Protein AF-A0AA96HQY9-F1 (afdb_monomer_lite)

Foldseek 3Di:
DDPPPDDLVRLVVCVVVVVDDLVVSLLVLLLCCLPDPNVVNVVVDDPVSLVVNCVVLLPQDPDLVVDDDDDDDPDPPPADPVNVVVVVSVSSVSSSVSSVSSNVVVVPD

pLDDT: mean 86.48, std 13.96, range [32.69, 97.88]

Secondary structure (DSSP, 8-state):
-PPPS--HHHHHHHHHTTSS-HHHHHHHHHHHTTTS-HHHHHTTS-HHHHHHHHHHHSS--SSGGG-PPPP-----TTS-HHHHHHHHHHHHHHHHHHHHHHHHHHHH-

Sequence (109 aa):
MRKMDITVSEILEAHAEGLFLKSEVVSRLITASVYFEPEEIINQISGDLINEIRERVKTPPKTANEIYHLGGKNYSAKVSSEEIKALEELEKVVSFAGYWRMHVYFKHA

Radius of gyration: 14.35 Å; chains: 1; bounding box: 28×28×42 Å

Structure (mmCIF, N/CA/C/O backbone):
data_AF-A0AA96HQY9-F1
#
_entry.id   AF-A0AA96HQY9-F1
#
loop_
_atom_site.group_PDB
_atom_site.id
_atom_site.type_symbol
_atom_site.label_atom_id
_atom_site.label_alt_id
_atom_site.label_comp_id
_atom_site.label_asym_id
_atom_site.label_entity_id
_atom_site.label_seq_id
_atom_site.pdbx_PDB_ins_code
_atom_site.Cartn_x
_atom_site.Cartn_y
_atom_site.Cartn_z
_atom_site.occupancy
_atom_site.B_iso_or_equiv
_atom_site.auth_seq_id
_atom_site.auth_comp_id
_atom_site.auth_asym_id
_atom_site.auth_atom_id
_atom_site.pdbx_PDB_model_num
ATOM 1 N N . MET A 1 1 ? 8.964 -8.236 18.797 1.00 32.69 1 MET A N 1
ATOM 2 C CA . MET A 1 1 ? 8.565 -7.969 17.398 1.00 32.69 1 MET A CA 1
ATOM 3 C C . MET A 1 1 ? 7.048 -7.975 17.337 1.00 32.69 1 MET A C 1
ATOM 5 O O . MET A 1 1 ? 6.472 -9.013 17.635 1.00 32.69 1 MET A O 1
ATOM 9 N N . ARG A 1 2 ? 6.394 -6.840 17.052 1.00 41.09 2 ARG A N 1
ATOM 10 C CA . ARG A 1 2 ? 4.953 -6.857 16.740 1.00 41.09 2 ARG A CA 1
ATOM 11 C C . ARG A 1 2 ? 4.783 -7.619 15.425 1.00 41.09 2 ARG A C 1
ATOM 13 O O . ARG A 1 2 ? 5.504 -7.319 14.475 1.00 41.09 2 ARG A O 1
ATOM 20 N N . LYS A 1 3 ? 3.902 -8.626 15.411 1.00 37.66 3 LYS A N 1
ATOM 21 C CA . LYS A 1 3 ? 3.431 -9.249 14.172 1.00 37.66 3 LYS A CA 1
ATOM 22 C C . LYS A 1 3 ? 2.881 -8.132 13.298 1.00 37.66 3 LYS A C 1
ATOM 24 O O . LYS A 1 3 ? 2.186 -7.243 13.776 1.00 37.66 3 LYS A O 1
ATOM 29 N N . MET A 1 4 ? 3.262 -8.150 12.041 1.00 47.62 4 MET A N 1
ATOM 30 C CA . MET A 1 4 ? 2.571 -7.369 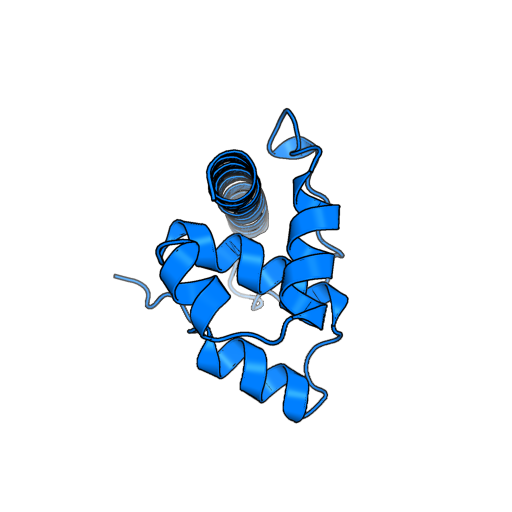11.045 1.00 47.62 4 MET A CA 1
ATOM 31 C C . MET A 1 4 ? 1.257 -8.095 10.777 1.00 47.62 4 MET A C 1
ATOM 33 O O . MET A 1 4 ? 1.284 -9.273 10.431 1.00 47.62 4 MET A O 1
ATOM 37 N N . ASP A 1 5 ? 0.137 -7.442 11.074 1.00 57.03 5 ASP A N 1
ATOM 38 C CA . ASP A 1 5 ? -1.083 -8.167 11.448 1.00 57.03 5 ASP A CA 1
ATOM 39 C C . ASP A 1 5 ? -1.876 -8.786 10.289 1.00 57.03 5 ASP A C 1
ATOM 41 O O . ASP A 1 5 ? -2.838 -9.486 10.571 1.00 57.03 5 ASP A O 1
ATOM 45 N N . ILE A 1 6 ? -1.505 -8.582 9.019 1.00 69.38 6 ILE A N 1
ATOM 46 C CA . ILE A 1 6 ? -2.249 -9.143 7.881 1.00 69.38 6 ILE A CA 1
ATOM 47 C C . ILE A 1 6 ? -1.304 -9.459 6.696 1.00 69.38 6 ILE A C 1
ATOM 49 O O . ILE A 1 6 ? -0.601 -8.584 6.186 1.00 69.38 6 ILE A O 1
ATOM 53 N N . THR A 1 7 ? -1.303 -10.716 6.258 1.00 85.69 7 THR A N 1
ATOM 54 C CA . THR A 1 7 ? -0.695 -11.262 5.032 1.00 85.69 7 THR A CA 1
ATOM 55 C C . THR A 1 7 ? -1.525 -10.922 3.792 1.00 85.69 7 THR A C 1
ATOM 57 O O . THR A 1 7 ? -2.683 -10.530 3.903 1.00 85.69 7 THR A O 1
ATOM 60 N N . VAL A 1 8 ? -0.966 -11.098 2.585 1.00 88.00 8 VAL A N 1
ATOM 61 C CA . VAL A 1 8 ? -1.712 -10.901 1.322 1.00 88.00 8 VAL A CA 1
ATOM 62 C C . VAL A 1 8 ? -2.991 -11.743 1.301 1.00 88.00 8 VAL A C 1
ATOM 64 O O . VAL A 1 8 ? -4.054 -11.211 0.988 1.00 88.00 8 VAL A O 1
ATOM 67 N N . SER A 1 9 ? -2.910 -13.011 1.712 1.00 89.25 9 SER A N 1
ATOM 68 C CA . SER A 1 9 ? -4.066 -13.908 1.808 1.00 89.25 9 SER A CA 1
ATOM 69 C C . SER A 1 9 ? -5.151 -13.359 2.733 1.00 89.25 9 SER A C 1
ATOM 71 O O . SER A 1 9 ? -6.302 -13.279 2.324 1.00 89.25 9 SER A O 1
ATOM 73 N N . GLU A 1 10 ? -4.786 -12.880 3.925 1.00 90.00 10 GLU A N 1
ATOM 74 C CA . GLU A 1 10 ? -5.743 -12.303 4.883 1.00 90.00 10 GLU A CA 1
ATOM 75 C C . GLU A 1 10 ? -6.407 -11.016 4.346 1.00 90.00 10 GLU A C 1
ATOM 77 O O . GLU A 1 10 ? -7.580 -10.764 4.624 1.00 90.00 10 GLU A O 1
ATOM 82 N N . ILE A 1 11 ? -5.709 -10.206 3.531 1.00 89.38 11 ILE A N 1
ATOM 83 C CA . ILE A 1 11 ? -6.327 -9.045 2.850 1.00 89.38 11 ILE A CA 1
ATOM 84 C C . ILE A 1 11 ? -7.410 -9.517 1.874 1.00 89.38 11 ILE A C 1
ATOM 86 O O . ILE A 1 11 ? -8.489 -8.922 1.811 1.00 89.38 11 ILE A O 1
ATOM 90 N N . LEU A 1 12 ? -7.106 -10.547 1.083 1.00 91.50 12 LEU A N 1
ATOM 91 C CA . LEU A 1 12 ? -8.005 -11.064 0.052 1.00 91.50 12 LEU A CA 1
ATOM 92 C C . LEU A 1 12 ? -9.205 -11.800 0.657 1.00 91.50 12 LEU A C 1
ATOM 94 O O . LEU A 1 12 ? -10.321 -11.625 0.171 1.00 91.50 12 LEU A O 1
ATOM 98 N N . GLU A 1 13 ? -9.002 -12.560 1.732 1.00 92.62 13 GLU A N 1
ATOM 99 C CA . GLU A 1 13 ? -10.075 -13.212 2.493 1.00 92.62 13 GLU A CA 1
ATOM 100 C C . GLU A 1 13 ? -11.057 -12.175 3.047 1.00 92.62 13 GLU A C 1
ATOM 102 O O . GLU A 1 13 ? -12.254 -12.251 2.774 1.00 92.62 13 GLU A O 1
ATOM 107 N N . ALA A 1 14 ? -10.556 -11.122 3.699 1.00 88.88 14 ALA A N 1
ATOM 108 C CA . ALA A 1 14 ? -11.401 -10.042 4.203 1.00 88.88 14 ALA A CA 1
ATOM 109 C C . ALA A 1 14 ? -12.180 -9.316 3.086 1.00 88.88 14 ALA A C 1
ATOM 111 O O . ALA A 1 14 ? -13.294 -8.836 3.308 1.00 88.88 14 ALA A O 1
ATOM 112 N N . HIS A 1 15 ? -11.637 -9.241 1.867 1.00 90.44 15 HIS A N 1
ATOM 113 C CA . HIS A 1 15 ? -12.386 -8.726 0.721 1.00 90.44 15 HIS A CA 1
ATOM 114 C C . HIS A 1 15 ? -13.513 -9.666 0.288 1.00 90.44 15 HIS A C 1
ATOM 116 O O . HIS A 1 15 ? -14.635 -9.213 0.063 1.00 90.44 15 HIS A O 1
ATOM 122 N N . ALA A 1 16 ? -13.220 -10.964 0.184 1.00 90.44 16 ALA A N 1
ATOM 123 C CA . ALA A 1 16 ? -14.190 -11.982 -0.205 1.00 90.44 16 ALA A CA 1
ATO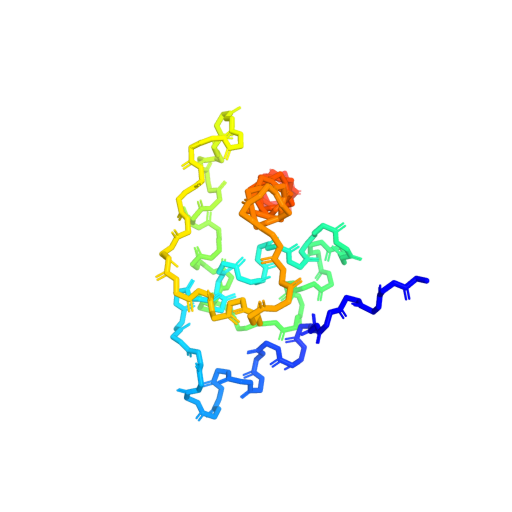M 124 C C . ALA A 1 16 ? -15.354 -12.082 0.796 1.00 90.44 16 ALA A C 1
ATOM 126 O O . ALA A 1 16 ? -16.493 -12.317 0.397 1.00 90.44 16 ALA A O 1
ATOM 127 N N . GLU A 1 17 ? -15.085 -11.829 2.077 1.00 93.38 17 GLU A N 1
ATOM 128 C CA . GLU A 1 17 ? -16.085 -11.755 3.148 1.00 93.38 17 GLU A CA 1
ATOM 129 C C . GLU A 1 17 ? -16.859 -10.423 3.186 1.00 93.38 17 GLU A C 1
ATOM 131 O O . GLU A 1 17 ? -17.768 -10.251 3.998 1.00 93.38 17 GLU A O 1
ATOM 136 N N . GLY A 1 18 ? -16.523 -9.464 2.317 1.00 89.31 18 GLY A N 1
ATOM 137 C CA . GLY A 1 18 ? -17.160 -8.146 2.277 1.00 89.31 18 GLY A CA 1
ATOM 138 C C . GLY A 1 18 ? -16.761 -7.216 3.428 1.00 89.31 18 GLY A C 1
ATOM 139 O O . GLY A 1 18 ? -17.411 -6.191 3.627 1.00 89.31 18 GLY A O 1
ATOM 140 N N . LEU A 1 19 ? -15.700 -7.545 4.176 1.00 87.94 19 LEU A N 1
ATOM 141 C CA . LEU A 1 19 ? -15.177 -6.724 5.274 1.00 87.94 19 LEU A CA 1
ATOM 142 C C . LEU A 1 19 ? -14.376 -5.520 4.770 1.00 87.94 19 LEU A C 1
ATOM 144 O O . LEU A 1 19 ? -14.324 -4.499 5.452 1.00 87.94 19 LEU A O 1
ATOM 148 N N . PHE A 1 20 ? -13.764 -5.635 3.587 1.00 86.56 20 PHE A N 1
ATOM 149 C CA . PHE A 1 20 ? -13.054 -4.538 2.930 1.00 86.56 20 PHE A CA 1
ATOM 150 C C . PHE A 1 20 ? -13.648 -4.201 1.567 1.00 86.56 20 PHE A C 1
ATOM 152 O O . PHE A 1 20 ? -13.890 -5.071 0.722 1.00 86.56 20 PHE A O 1
ATOM 159 N N . LEU A 1 21 ? -13.781 -2.900 1.319 1.00 89.19 21 LEU A N 1
ATOM 160 C CA . LEU A 1 21 ? -14.004 -2.362 -0.013 1.00 89.19 21 LEU A CA 1
ATOM 161 C C . LEU A 1 21 ? -12.762 -2.593 -0.881 1.00 89.19 21 LEU A C 1
ATOM 163 O O . LEU A 1 21 ? -11.625 -2.580 -0.404 1.00 89.19 21 LEU A O 1
ATOM 167 N N . LYS A 1 22 ? -12.958 -2.710 -2.197 1.00 89.25 22 LYS A N 1
ATOM 168 C CA . LYS A 1 22 ? -11.859 -2.892 -3.161 1.00 89.25 22 LYS A CA 1
ATOM 169 C C . LYS A 1 22 ? -10.771 -1.813 -3.035 1.00 89.25 22 LYS A C 1
ATOM 171 O O . LYS A 1 22 ? -9.581 -2.111 -3.076 1.00 89.25 22 LYS A O 1
ATOM 176 N N . SER A 1 23 ? -11.160 -0.559 -2.805 1.00 88.75 23 SER A N 1
ATOM 177 C CA . SER A 1 23 ? -10.226 0.561 -2.624 1.00 88.75 23 SER A CA 1
ATOM 178 C C . SER A 1 23 ? -9.348 0.427 -1.370 1.00 88.75 23 SER A C 1
ATOM 180 O O . SER A 1 23 ? -8.193 0.874 -1.373 1.00 88.75 23 SER A O 1
ATOM 182 N N . GLU A 1 24 ? -9.866 -0.197 -0.311 1.00 89.31 24 GLU A N 1
ATOM 183 C CA . GLU A 1 24 ? -9.123 -0.509 0.912 1.00 89.31 24 GLU A CA 1
ATOM 184 C C . GLU A 1 24 ? -8.156 -1.666 0.673 1.00 89.31 24 GLU A C 1
ATOM 186 O O . GLU A 1 24 ? -7.002 -1.585 1.087 1.00 89.31 24 GLU A O 1
ATOM 191 N N . VAL A 1 25 ? -8.589 -2.694 -0.062 1.00 91.62 25 VAL A N 1
ATOM 192 C CA . VAL A 1 25 ? -7.746 -3.825 -0.484 1.00 91.62 25 VAL A CA 1
ATOM 193 C C . VAL A 1 25 ? -6.550 -3.332 -1.285 1.00 91.62 25 VAL A C 1
ATOM 195 O O . VAL A 1 25 ? -5.415 -3.621 -0.920 1.00 91.62 25 VAL A O 1
ATOM 198 N N . VAL A 1 26 ? -6.780 -2.511 -2.313 1.00 93.81 26 VAL A N 1
ATOM 199 C CA . VAL A 1 26 ? -5.712 -1.898 -3.119 1.00 93.81 26 VAL A CA 1
ATOM 200 C C . VAL A 1 26 ? -4.728 -1.136 -2.229 1.00 93.81 26 VAL A C 1
ATOM 202 O O . VAL A 1 26 ? -3.518 -1.317 -2.344 1.00 93.81 26 VAL A O 1
ATOM 205 N N . SER A 1 27 ? -5.231 -0.320 -1.299 1.00 91.00 27 SER A N 1
ATOM 206 C CA . SER A 1 27 ? -4.374 0.458 -0.395 1.00 91.00 27 SER A CA 1
ATOM 207 C C . SER A 1 27 ? -3.549 -0.446 0.530 1.00 91.00 27 SER A C 1
ATOM 209 O O . SER A 1 27 ? -2.362 -0.203 0.731 1.00 91.00 27 SER A O 1
ATOM 211 N N . ARG A 1 28 ? -4.148 -1.520 1.055 1.00 91.62 28 ARG A N 1
ATOM 212 C CA . ARG A 1 28 ? -3.470 -2.496 1.920 1.00 91.62 28 ARG A CA 1
ATOM 213 C C . ARG A 1 28 ? -2.428 -3.316 1.164 1.00 91.62 28 ARG A C 1
ATOM 215 O O . ARG A 1 28 ? -1.353 -3.535 1.709 1.00 91.62 28 ARG A O 1
ATOM 222 N N . LEU A 1 29 ? -2.699 -3.711 -0.081 1.00 94.12 29 LEU A N 1
ATOM 223 C CA . LEU A 1 29 ? -1.741 -4.419 -0.938 1.00 94.12 29 LEU A CA 1
ATOM 224 C C . LEU A 1 29 ? -0.531 -3.540 -1.278 1.00 94.12 29 LEU A C 1
ATOM 226 O O . LEU A 1 29 ? 0.604 -4.011 -1.235 1.00 94.12 29 LEU A O 1
ATOM 230 N N . ILE A 1 30 ? -0.748 -2.247 -1.541 1.00 94.50 30 ILE A N 1
ATOM 231 C CA . ILE A 1 30 ? 0.348 -1.283 -1.716 1.00 94.50 30 ILE A CA 1
ATOM 232 C C . ILE A 1 30 ? 1.205 -1.220 -0.446 1.00 94.50 30 ILE A C 1
ATOM 234 O O . ILE A 1 30 ? 2.425 -1.336 -0.527 1.00 94.50 30 ILE A O 1
ATOM 238 N N . THR A 1 31 ? 0.593 -1.094 0.731 1.00 92.62 31 THR A N 1
ATOM 239 C CA . THR A 1 31 ? 1.312 -1.064 2.017 1.00 92.62 31 THR A CA 1
ATOM 240 C C . THR A 1 31 ? 2.046 -2.377 2.309 1.00 92.62 31 THR A C 1
ATOM 242 O O . THR A 1 31 ? 3.171 -2.349 2.806 1.00 92.62 31 THR A O 1
ATOM 245 N N . ALA A 1 32 ? 1.462 -3.527 1.958 1.00 92.69 32 ALA A N 1
ATOM 246 C CA . ALA A 1 32 ? 2.083 -4.840 2.136 1.00 92.69 32 ALA A CA 1
ATOM 247 C C . ALA A 1 32 ? 3.422 -4.956 1.389 1.00 92.69 32 ALA A C 1
ATOM 249 O O . ALA A 1 32 ? 4.330 -5.637 1.861 1.00 92.69 32 ALA A O 1
ATOM 250 N N . SER A 1 33 ? 3.591 -4.218 0.287 1.00 94.25 33 SER A N 1
ATOM 251 C CA . SER A 1 33 ? 4.840 -4.208 -0.484 1.00 94.25 33 SER A CA 1
ATOM 252 C C . SER A 1 33 ? 6.051 -3.668 0.271 1.00 94.25 33 SER A C 1
ATOM 254 O O . SER A 1 33 ? 7.171 -3.870 -0.175 1.00 94.25 33 SER A O 1
ATOM 256 N N . VAL A 1 34 ? 5.875 -3.007 1.420 1.00 93.50 34 VAL A N 1
ATOM 257 C CA . VAL A 1 34 ? 6.999 -2.629 2.300 1.00 93.50 34 VAL A CA 1
ATOM 258 C C . VAL A 1 34 ? 7.678 -3.851 2.919 1.00 93.50 34 VAL A C 1
ATOM 260 O O . VAL A 1 34 ? 8.838 -3.778 3.318 1.00 93.50 34 VAL A O 1
ATOM 263 N N . TYR A 1 35 ? 6.965 -4.968 2.985 1.00 89.69 35 TYR A N 1
ATOM 264 C CA . TYR A 1 35 ? 7.353 -6.136 3.765 1.00 89.69 35 TYR A CA 1
ATOM 265 C C . TYR A 1 35 ? 7.446 -7.417 2.938 1.00 89.69 35 TYR A C 1
ATOM 267 O O . TYR A 1 35 ? 8.113 -8.356 3.357 1.00 89.69 35 TYR A O 1
ATOM 275 N N . PHE A 1 36 ? 6.805 -7.429 1.772 1.00 92.44 36 PHE A N 1
ATOM 276 C CA . PHE A 1 36 ? 6.889 -8.484 0.769 1.00 92.44 36 PHE A CA 1
ATOM 277 C C . PHE A 1 36 ? 7.379 -7.887 -0.548 1.00 92.44 36 PHE A C 1
ATOM 279 O O . PHE A 1 36 ? 7.174 -6.695 -0.811 1.00 92.44 36 PHE A O 1
ATOM 286 N N . GLU A 1 37 ? 8.029 -8.687 -1.388 1.00 94.38 37 GLU A N 1
ATOM 287 C CA . GLU A 1 37 ? 8.456 -8.186 -2.693 1.00 94.38 37 GLU A CA 1
ATOM 288 C C . GLU A 1 37 ? 7.231 -7.927 -3.590 1.00 94.38 37 GLU A C 1
ATOM 290 O O . GLU A 1 37 ? 6.279 -8.712 -3.571 1.00 94.38 37 GLU A O 1
ATOM 295 N N . PRO A 1 38 ? 7.207 -6.837 -4.386 1.00 96.56 38 PRO A N 1
ATOM 296 C CA . PRO A 1 38 ? 6.081 -6.545 -5.270 1.00 96.56 38 PRO A CA 1
ATOM 297 C C . PRO A 1 38 ? 5.686 -7.731 -6.155 1.00 96.56 38 PRO A C 1
ATOM 299 O O . PRO A 1 38 ? 4.503 -8.032 -6.266 1.00 96.56 38 PRO A O 1
ATOM 302 N N . GLU A 1 39 ? 6.658 -8.454 -6.713 1.00 96.44 39 GLU A N 1
ATOM 303 C CA . GLU A 1 39 ? 6.410 -9.646 -7.531 1.00 96.44 39 GLU A CA 1
ATOM 304 C C . GLU A 1 39 ? 5.633 -10.735 -6.772 1.00 96.44 39 GLU A C 1
ATOM 306 O O . GLU A 1 39 ? 4.678 -11.296 -7.311 1.00 96.44 39 GLU A O 1
ATOM 311 N N . GLU A 1 40 ? 5.977 -10.991 -5.505 1.00 94.81 40 GLU A N 1
ATOM 312 C CA . GLU A 1 40 ? 5.277 -11.969 -4.663 1.00 94.81 40 GLU A CA 1
ATOM 313 C C . GLU A 1 40 ? 3.807 -11.589 -4.481 1.00 94.81 40 GLU A C 1
ATOM 315 O O . GLU A 1 40 ? 2.936 -12.455 -4.524 1.00 94.81 40 GLU A O 1
ATOM 320 N N . ILE A 1 41 ? 3.518 -10.296 -4.307 1.00 95.44 41 ILE A N 1
ATOM 321 C CA . ILE A 1 41 ? 2.151 -9.787 -4.160 1.00 95.44 41 ILE A CA 1
ATOM 322 C C . ILE A 1 41 ? 1.391 -9.920 -5.481 1.00 95.44 41 ILE A C 1
ATOM 324 O O . ILE A 1 41 ? 0.273 -10.431 -5.500 1.00 95.44 41 ILE A O 1
ATOM 328 N N . ILE A 1 42 ? 1.990 -9.468 -6.586 1.00 96.50 42 ILE A N 1
ATOM 329 C CA . ILE A 1 42 ? 1.352 -9.443 -7.907 1.00 96.50 42 ILE A CA 1
ATOM 330 C C . ILE A 1 42 ? 0.998 -10.853 -8.390 1.00 96.50 42 ILE A C 1
ATOM 332 O O . ILE A 1 42 ? -0.086 -11.048 -8.936 1.00 96.50 42 ILE A O 1
ATOM 336 N N . ASN A 1 43 ? 1.839 -11.849 -8.106 1.00 95.38 43 ASN A N 1
ATOM 337 C CA . ASN A 1 43 ? 1.580 -13.248 -8.457 1.00 95.38 43 ASN A CA 1
ATOM 338 C C . ASN A 1 43 ? 0.402 -13.885 -7.691 1.00 95.38 43 ASN A C 1
ATOM 340 O O . ASN A 1 43 ? -0.065 -14.955 -8.080 1.00 95.38 43 ASN A O 1
ATOM 344 N N . GLN A 1 44 ? -0.083 -13.257 -6.615 1.00 94.81 44 GLN A N 1
ATOM 345 C CA . GLN A 1 44 ? -1.164 -13.779 -5.765 1.00 94.81 44 GLN A CA 1
ATOM 346 C C . GLN A 1 44 ? -2.528 -13.123 -6.019 1.00 94.81 44 GLN A C 1
ATOM 348 O O . GLN A 1 44 ? -3.531 -13.568 -5.462 1.00 94.81 44 GLN A O 1
ATOM 353 N N . ILE A 1 45 ? -2.591 -12.060 -6.824 1.00 95.12 45 ILE A N 1
ATOM 354 C CA . ILE A 1 45 ? -3.802 -11.246 -6.983 1.00 95.12 45 ILE A CA 1
ATOM 355 C C . ILE A 1 45 ? -4.345 -11.278 -8.414 1.00 95.12 45 ILE A C 1
ATOM 357 O O . ILE A 1 45 ? -3.658 -11.624 -9.372 1.00 95.12 45 ILE A O 1
ATOM 361 N N . SER A 1 46 ? -5.615 -10.904 -8.571 1.00 94.50 46 SER A N 1
ATOM 362 C CA . SER A 1 46 ? -6.275 -10.864 -9.878 1.00 94.50 46 SER A CA 1
ATOM 363 C C . SER A 1 46 ? -5.757 -9.716 -10.754 1.00 94.50 46 SER A C 1
ATOM 365 O O . SER A 1 46 ? -5.387 -8.652 -10.259 1.00 94.50 46 SER A O 1
ATOM 367 N N . GLY A 1 47 ? -5.819 -9.886 -12.081 1.00 95.62 47 GLY A N 1
ATOM 368 C CA . GLY A 1 47 ? -5.435 -8.842 -13.045 1.00 95.62 47 GLY A CA 1
ATOM 369 C C . GLY A 1 47 ? -6.183 -7.515 -12.871 1.00 95.62 47 GLY A C 1
ATOM 370 O O . GLY A 1 47 ? -5.624 -6.449 -13.112 1.00 95.62 47 GLY A O 1
ATOM 371 N N . ASP A 1 48 ? -7.425 -7.570 -12.395 1.00 95.69 48 ASP A N 1
ATOM 372 C CA . ASP A 1 48 ? -8.227 -6.393 -12.057 1.00 95.69 48 ASP A CA 1
ATOM 373 C C . ASP A 1 48 ? -7.607 -5.583 -10.898 1.00 95.69 48 ASP A C 1
ATOM 375 O O . ASP A 1 48 ? -7.419 -4.372 -11.020 1.00 95.69 48 ASP A O 1
ATOM 379 N N . LEU A 1 49 ? -7.177 -6.247 -9.817 1.00 96.25 49 LEU A N 1
ATOM 380 C CA . LEU A 1 49 ? -6.465 -5.592 -8.712 1.00 96.25 49 LEU A CA 1
ATOM 381 C C . LEU A 1 49 ? -5.084 -5.076 -9.140 1.00 96.25 49 LEU A C 1
ATOM 383 O O . LEU A 1 49 ? -4.699 -3.979 -8.740 1.00 96.25 49 LEU A O 1
ATOM 387 N N . ILE A 1 50 ? -4.359 -5.824 -9.981 1.00 97.31 50 ILE A N 1
ATOM 388 C CA . ILE A 1 50 ? -3.066 -5.386 -10.541 1.00 97.31 50 ILE A CA 1
ATOM 389 C C . ILE A 1 50 ? -3.235 -4.059 -11.287 1.00 97.31 50 ILE A C 1
ATOM 391 O O . ILE A 1 50 ? -2.455 -3.128 -11.076 1.00 97.31 50 ILE A O 1
ATOM 395 N N . ASN A 1 51 ? -4.259 -3.956 -12.138 1.00 96.88 51 ASN A N 1
ATOM 396 C CA . ASN A 1 51 ? -4.530 -2.748 -12.913 1.00 96.88 51 ASN A CA 1
ATOM 397 C C . ASN A 1 51 ? -4.876 -1.556 -12.014 1.00 96.88 51 ASN A C 1
ATOM 399 O O . ASN A 1 51 ? -4.361 -0.461 -12.242 1.00 96.88 51 ASN A O 1
ATOM 403 N N . GLU A 1 52 ? -5.686 -1.757 -10.972 1.00 96.69 52 GLU A N 1
ATOM 404 C CA . GLU A 1 52 ? -5.998 -0.683 -10.024 1.00 96.69 52 GLU A CA 1
ATOM 405 C C . GLU A 1 52 ? -4.777 -0.219 -9.229 1.00 96.69 52 GLU A C 1
ATOM 407 O O . GLU A 1 52 ? -4.574 0.986 -9.064 1.00 96.69 52 GLU A O 1
ATOM 412 N N . ILE A 1 53 ? -3.933 -1.148 -8.770 1.00 96.69 53 ILE A N 1
ATOM 413 C CA . ILE A 1 53 ? -2.683 -0.792 -8.092 1.00 96.69 53 ILE A CA 1
ATOM 414 C C . ILE A 1 53 ? -1.801 0.010 -9.047 1.00 96.69 53 ILE A C 1
ATOM 416 O O . ILE A 1 53 ? -1.356 1.097 -8.682 1.00 96.69 53 ILE A O 1
ATOM 420 N N . ARG A 1 54 ? -1.578 -0.488 -10.270 1.00 97.12 54 ARG A N 1
ATOM 421 C CA . ARG A 1 54 ? -0.751 0.175 -11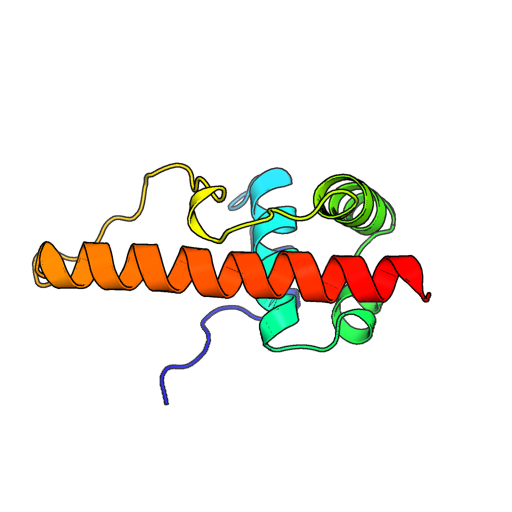.288 1.00 97.12 54 ARG A CA 1
ATOM 422 C C . ARG A 1 54 ? -1.223 1.601 -11.551 1.00 97.12 54 ARG A C 1
ATOM 424 O O . ARG A 1 54 ? -0.412 2.524 -11.540 1.00 97.12 54 ARG A O 1
ATOM 431 N N . GLU A 1 55 ? -2.524 1.785 -11.749 1.00 96.69 55 GLU A N 1
ATOM 432 C CA . GLU A 1 55 ? -3.124 3.099 -11.976 1.00 96.69 55 GLU A CA 1
ATOM 433 C C . GLU A 1 55 ? -2.928 4.026 -10.769 1.00 96.69 55 GLU A C 1
ATOM 435 O O . GLU A 1 55 ? -2.598 5.201 -10.930 1.00 96.69 55 GLU A O 1
ATOM 440 N N . ARG A 1 56 ? -3.052 3.495 -9.549 1.00 94.06 56 ARG A N 1
ATOM 441 C CA . ARG A 1 56 ? -2.906 4.266 -8.312 1.00 94.06 56 ARG A CA 1
ATOM 442 C C . ARG A 1 56 ? -1.463 4.667 -8.003 1.00 94.06 56 ARG A C 1
ATOM 444 O O . ARG A 1 56 ? -1.242 5.739 -7.447 1.00 94.06 56 ARG A O 1
ATOM 451 N N . VAL A 1 57 ? -0.482 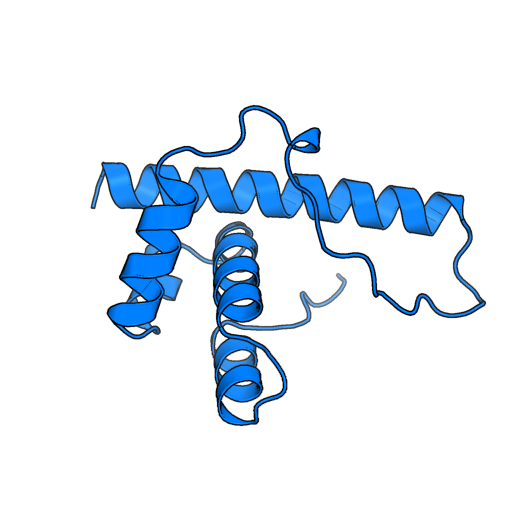3.841 -8.366 1.00 96.06 57 VAL A N 1
ATOM 452 C CA . VAL A 1 57 ? 0.948 4.098 -8.101 1.00 96.06 57 VAL A CA 1
ATOM 453 C C . VAL A 1 57 ? 1.688 4.720 -9.287 1.00 96.06 57 VAL A C 1
ATOM 455 O O . VAL A 1 57 ? 2.880 5.004 -9.181 1.00 96.06 57 VAL A O 1
ATOM 458 N N . LYS A 1 58 ? 1.018 4.969 -10.422 1.00 96.19 58 LYS A N 1
ATOM 459 C CA . LYS A 1 58 ? 1.650 5.563 -11.616 1.00 96.19 58 LYS A CA 1
ATOM 460 C C . LYS A 1 58 ? 2.312 6.914 -11.329 1.00 96.19 58 LYS A C 1
ATOM 462 O O . LYS A 1 58 ? 3.381 7.205 -11.863 1.00 96.19 58 LYS A O 1
ATOM 467 N N . THR A 1 59 ? 1.698 7.697 -10.444 1.00 94.44 59 THR A N 1
ATOM 468 C CA . THR A 1 59 ? 2.199 8.982 -9.956 1.00 94.44 59 THR A CA 1
ATOM 469 C C . THR A 1 59 ? 2.289 8.890 -8.436 1.00 94.44 59 THR A C 1
ATOM 471 O O . THR A 1 59 ? 1.324 9.231 -7.752 1.00 94.44 59 THR A O 1
ATOM 474 N N . PRO A 1 60 ? 3.399 8.366 -7.890 1.00 93.44 60 PRO A N 1
ATOM 475 C CA . PRO A 1 60 ? 3.530 8.190 -6.454 1.00 93.44 60 PRO A CA 1
ATOM 476 C C . PRO A 1 60 ? 3.566 9.561 -5.755 1.00 93.44 60 PRO A C 1
ATOM 478 O O . PRO A 1 60 ? 4.000 10.551 -6.359 1.00 93.44 60 PRO A O 1
ATOM 481 N N . PRO A 1 61 ? 3.126 9.634 -4.487 1.00 92.88 61 PRO A N 1
ATOM 482 C CA . PRO A 1 61 ? 3.195 10.861 -3.702 1.00 92.88 61 PRO A CA 1
ATOM 483 C C . PRO A 1 61 ? 4.64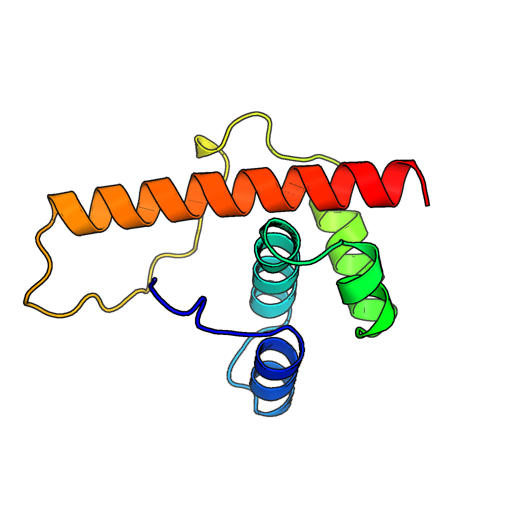6 11.340 -3.578 1.00 92.88 61 PRO A C 1
ATOM 485 O O . PRO A 1 61 ? 5.572 10.532 -3.457 1.00 92.88 61 PRO A O 1
ATOM 488 N N . LYS A 1 62 ? 4.860 12.660 -3.585 1.00 93.38 62 LYS A N 1
ATOM 489 C CA . LYS A 1 62 ? 6.205 13.244 -3.425 1.00 93.38 62 LYS A CA 1
ATOM 490 C C . LYS A 1 62 ? 6.646 13.247 -1.969 1.00 93.38 62 LYS A C 1
ATOM 492 O O . LYS A 1 62 ? 7.838 13.159 -1.687 1.00 93.38 62 LYS A O 1
ATOM 497 N N . THR A 1 63 ? 5.688 13.328 -1.050 1.00 91.62 63 THR A N 1
ATOM 498 C CA . THR A 1 63 ? 5.922 13.323 0.395 1.00 91.62 63 THR A CA 1
ATOM 499 C C . THR A 1 63 ? 4.924 12.414 1.109 1.00 91.62 63 THR A C 1
ATOM 501 O O . THR A 1 63 ? 3.805 12.217 0.642 1.00 91.62 63 THR A O 1
ATOM 504 N N . ALA A 1 64 ? 5.292 11.881 2.278 1.00 86.62 64 ALA A N 1
ATOM 505 C CA . ALA A 1 64 ? 4.379 11.058 3.079 1.00 86.62 64 ALA A CA 1
ATOM 506 C C . ALA A 1 64 ? 3.131 11.833 3.553 1.00 86.62 64 ALA A C 1
ATOM 508 O O . ALA A 1 64 ? 2.079 11.241 3.774 1.00 86.62 64 ALA A O 1
ATOM 509 N N . ASN A 1 65 ? 3.222 13.163 3.652 1.00 84.44 65 ASN A N 1
ATOM 510 C CA . ASN A 1 65 ? 2.113 14.026 4.064 1.00 84.44 65 ASN A CA 1
ATOM 511 C C . ASN A 1 65 ? 1.001 14.150 3.014 1.00 84.44 65 ASN A C 1
ATOM 513 O O . ASN A 1 65 ? -0.109 14.536 3.367 1.00 84.44 65 ASN A O 1
ATOM 517 N N . GLU A 1 66 ? 1.272 13.803 1.754 1.00 84.06 66 GLU A N 1
ATOM 518 C CA . GLU A 1 66 ? 0.257 13.751 0.692 1.00 84.06 66 GLU A CA 1
ATOM 519 C C . GLU A 1 66 ? -0.661 12.523 0.813 1.00 84.06 66 GLU A C 1
ATOM 521 O O . GLU A 1 66 ? -1.647 12.412 0.084 1.00 84.06 66 GLU A O 1
ATOM 526 N N . ILE A 1 67 ? -0.359 11.594 1.726 1.00 82.44 67 ILE A N 1
ATOM 527 C CA . ILE A 1 67 ? -1.174 10.406 1.964 1.00 82.44 67 ILE A CA 1
ATOM 528 C C . ILE A 1 67 ? -2.240 10.722 3.008 1.00 82.44 67 ILE A C 1
ATOM 530 O O . ILE A 1 67 ? -1.961 10.893 4.198 1.00 82.44 67 ILE A O 1
ATOM 534 N N . TYR A 1 68 ? -3.484 10.747 2.540 1.00 68.75 68 TYR A N 1
ATOM 535 C CA . TYR A 1 68 ? -4.670 10.878 3.373 1.00 68.75 68 TYR A CA 1
ATOM 536 C C . TYR A 1 68 ? -5.324 9.507 3.532 1.00 68.75 68 TYR A C 1
ATOM 538 O O . TYR A 1 68 ? -5.794 8.916 2.560 1.00 68.75 68 TYR A O 1
ATOM 546 N N . HIS A 1 69 ? -5.363 9.011 4.765 1.00 66.19 69 HIS A N 1
ATOM 547 C CA . HIS A 1 69 ? -6.203 7.873 5.128 1.00 66.19 69 HIS A CA 1
ATOM 548 C C . HIS A 1 69 ? -7.553 8.399 5.609 1.00 66.19 69 HIS A C 1
ATOM 550 O O . HIS A 1 69 ? -7.608 9.398 6.329 1.00 66.19 69 HIS A O 1
ATOM 556 N N . LEU A 1 70 ? -8.647 7.750 5.201 1.00 49.88 70 LEU A N 1
ATOM 557 C CA . LEU A 1 70 ? -9.965 8.044 5.759 1.00 49.88 70 LEU A CA 1
ATOM 558 C C . LEU A 1 70 ? -9.929 7.674 7.247 1.00 4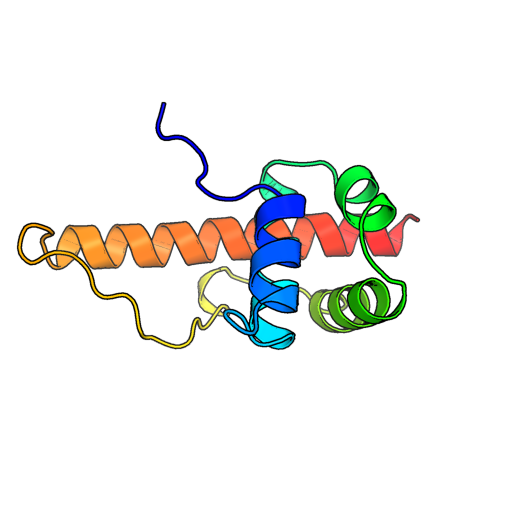9.88 70 LEU A C 1
ATOM 560 O O . LEU A 1 70 ? -9.690 6.521 7.603 1.00 49.88 70 LEU A O 1
ATOM 564 N N . GLY A 1 71 ? -10.094 8.678 8.110 1.00 48.66 71 GLY A N 1
ATOM 565 C CA . GLY A 1 71 ? -10.140 8.485 9.555 1.00 48.66 71 GLY A CA 1
ATOM 566 C C . GLY A 1 71 ? -11.255 7.513 9.943 1.00 48.66 71 GLY A C 1
ATOM 567 O O . GLY A 1 71 ? -12.342 7.538 9.372 1.00 48.66 71 GLY A O 1
ATOM 568 N N . GLY A 1 72 ? -10.970 6.649 10.915 1.00 50.69 72 GLY A N 1
ATOM 569 C CA . GLY A 1 72 ? -11.912 5.621 11.372 1.00 50.69 72 GLY A CA 1
ATOM 570 C C . GLY A 1 72 ? -11.314 4.573 12.310 1.00 50.69 72 GLY A C 1
ATOM 571 O O . GLY A 1 72 ? -11.959 3.569 12.606 1.00 50.69 72 GLY A O 1
ATOM 572 N N . LYS A 1 73 ? -10.076 4.766 12.782 1.00 62.84 73 LYS A N 1
ATOM 573 C CA . LYS A 1 73 ? -9.453 3.829 13.714 1.00 62.84 73 LYS A CA 1
ATOM 574 C C . LYS A 1 73 ? -9.967 4.091 15.121 1.00 62.84 73 LYS A C 1
ATOM 576 O O . LYS A 1 73 ? -9.721 5.143 15.704 1.00 62.84 73 LYS A O 1
ATOM 581 N N . ASN A 1 74 ? -10.655 3.097 15.671 1.00 61.94 74 ASN A N 1
ATOM 582 C CA . ASN A 1 74 ? -11.009 3.070 17.081 1.00 61.94 74 ASN A CA 1
ATOM 583 C C . ASN A 1 74 ? -9.764 2.683 17.884 1.00 61.94 74 ASN A C 1
ATOM 585 O O . ASN A 1 74 ? -9.510 1.506 18.140 1.00 61.94 74 ASN A O 1
ATOM 589 N N . TYR A 1 75 ? -8.958 3.677 18.253 1.00 68.25 75 TYR A N 1
ATOM 590 C CA . TYR A 1 75 ? -7.882 3.470 19.213 1.00 68.25 75 TYR A CA 1
ATOM 591 C C . TYR A 1 75 ? -8.485 3.136 20.581 1.00 68.25 75 TYR A C 1
ATOM 593 O O . TYR A 1 75 ? -9.480 3.729 21.000 1.00 68.25 75 TYR A O 1
ATOM 601 N N . SER A 1 76 ? -7.905 2.159 21.285 1.00 70.62 76 SER A N 1
ATOM 602 C CA . SER A 1 76 ? -8.374 1.824 22.634 1.00 70.62 76 SER A CA 1
ATOM 603 C C . SER A 1 76 ? -8.239 3.040 23.556 1.00 70.62 76 SER A C 1
ATOM 605 O O . SER A 1 76 ? -7.281 3.802 23.422 1.00 70.62 76 SER A O 1
ATOM 607 N N . ALA A 1 77 ? -9.117 3.165 24.556 1.00 68.69 77 ALA A N 1
ATOM 608 C CA . ALA A 1 77 ? -9.101 4.270 25.526 1.00 68.69 77 ALA A CA 1
ATOM 609 C C . ALA A 1 77 ? -7.786 4.414 26.330 1.00 68.69 77 ALA A C 1
ATOM 611 O O . ALA A 1 77 ? -7.642 5.354 27.105 1.00 68.69 77 ALA A O 1
ATOM 612 N N . LYS A 1 78 ? -6.838 3.478 26.182 1.00 78.81 78 LYS A N 1
ATOM 613 C CA . LYS A 1 78 ? -5.530 3.480 26.850 1.00 78.81 78 LYS A CA 1
ATOM 614 C C . LYS A 1 78 ? -4.405 4.135 26.037 1.00 78.81 78 LYS A C 1
ATOM 616 O O . LYS A 1 78 ? -3.307 4.242 26.566 1.00 78.81 78 LYS A O 1
ATOM 621 N N . VAL A 1 79 ? -4.637 4.509 24.778 1.00 80.44 79 VAL A N 1
ATOM 622 C CA . VAL A 1 79 ? -3.612 5.121 23.913 1.00 80.44 79 VAL A CA 1
ATOM 623 C C . VAL A 1 79 ? -3.711 6.641 24.023 1.00 80.44 79 VAL A C 1
ATOM 625 O O . VAL A 1 79 ? -4.800 7.195 23.877 1.00 80.44 79 VAL A O 1
ATOM 628 N N . SER A 1 80 ? -2.593 7.315 24.291 1.00 87.06 80 SER A N 1
ATOM 629 C CA . SER A 1 80 ? -2.553 8.780 24.368 1.00 87.06 80 SER A CA 1
ATOM 630 C C . SER A 1 80 ? -2.725 9.439 22.996 1.00 87.06 80 SER A C 1
ATOM 632 O O . SER A 1 80 ? -2.500 8.829 21.949 1.00 87.06 80 SER A O 1
ATOM 634 N N . SER A 1 81 ? -3.104 10.719 22.989 1.00 86.44 81 SER A N 1
ATOM 635 C CA . SER A 1 81 ? -3.292 11.475 21.745 1.00 86.44 81 SER A CA 1
ATOM 636 C C . SER A 1 81 ? -1.996 11.620 20.937 1.00 86.44 81 SER A C 1
ATOM 638 O O . SER A 1 81 ? -2.012 11.635 19.707 1.00 86.44 81 SER A O 1
ATOM 640 N N . GLU A 1 82 ? -0.867 11.693 21.632 1.00 88.06 82 GLU A N 1
ATOM 641 C CA . GLU A 1 82 ? 0.479 11.776 21.087 1.00 88.06 82 GLU A CA 1
ATOM 642 C C . GLU A 1 82 ? 0.884 10.454 20.434 1.00 88.06 82 GLU A C 1
ATOM 644 O O . GLU A 1 82 ? 1.404 10.451 19.320 1.00 88.06 82 GLU A O 1
ATOM 649 N N . GLU A 1 83 ? 0.587 9.325 21.080 1.00 87.12 83 GLU A N 1
ATOM 650 C CA . GLU A 1 83 ? 0.811 8.003 20.494 1.00 87.12 83 GLU A CA 1
ATOM 651 C C . GLU A 1 83 ? -0.055 7.773 19.255 1.00 87.12 83 GLU A C 1
ATOM 653 O O . GLU A 1 83 ? 0.435 7.228 18.270 1.00 87.12 83 GLU A O 1
ATOM 658 N N . ILE A 1 84 ? -1.317 8.217 19.268 1.00 84.69 84 ILE A N 1
ATOM 659 C CA . ILE A 1 84 ? -2.196 8.141 18.092 1.00 84.69 84 ILE A CA 1
ATOM 660 C C . ILE A 1 84 ? -1.571 8.889 16.911 1.00 84.69 84 ILE A C 1
ATOM 662 O O . ILE A 1 84 ? -1.430 8.309 15.837 1.00 84.69 84 ILE A O 1
ATOM 666 N N . LYS A 1 85 ? -1.113 10.130 17.120 1.00 85.69 85 LYS A N 1
ATOM 667 C CA . LYS A 1 85 ? -0.442 10.916 16.071 1.00 85.69 85 LYS A CA 1
ATOM 668 C C . LYS A 1 85 ? 0.807 10.218 15.540 1.00 85.69 85 LYS A C 1
ATOM 670 O O . LYS A 1 85 ? 0.983 10.130 14.330 1.00 85.69 85 LYS A O 1
ATOM 675 N N . ALA A 1 86 ? 1.646 9.680 16.426 1.00 87.19 86 ALA A N 1
ATOM 676 C CA . ALA A 1 86 ? 2.847 8.954 16.019 1.00 87.19 86 ALA A CA 1
ATOM 677 C C . ALA A 1 86 ? 2.514 7.696 15.193 1.00 87.19 86 ALA A C 1
ATOM 679 O O . ALA A 1 86 ? 3.216 7.375 14.234 1.00 87.19 86 ALA A O 1
ATOM 680 N N . LEU A 1 87 ? 1.430 6.990 15.532 1.00 85.56 87 LEU A N 1
ATOM 681 C CA . LEU A 1 87 ? 0.948 5.842 14.762 1.00 85.56 87 LEU A CA 1
ATOM 682 C C . LEU A 1 87 ? 0.424 6.263 13.384 1.00 85.56 87 LEU A C 1
ATOM 684 O O . LEU A 1 87 ? 0.760 5.628 12.388 1.00 85.56 87 LEU A O 1
ATOM 688 N N . GLU A 1 88 ? -0.349 7.344 13.305 1.00 85.06 88 GLU A N 1
ATOM 689 C CA . GLU A 1 88 ? -0.833 7.889 12.032 1.00 85.06 88 GLU A CA 1
ATOM 690 C C . GLU A 1 88 ? 0.321 8.358 11.128 1.00 85.06 88 GLU A C 1
ATOM 692 O O . GLU A 1 88 ? 0.310 8.110 9.921 1.00 85.06 88 GLU A O 1
ATOM 697 N N . GLU A 1 89 ? 1.344 9.004 11.694 1.00 87.19 89 GLU A N 1
ATOM 698 C CA . GLU A 1 89 ? 2.556 9.399 10.967 1.00 87.19 89 GLU A CA 1
ATOM 699 C C . GLU A 1 89 ? 3.332 8.185 10.453 1.00 87.19 89 GLU A C 1
ATOM 701 O O . GLU A 1 89 ? 3.724 8.151 9.283 1.00 87.19 89 GLU A O 1
ATOM 706 N N . LEU A 1 90 ? 3.501 7.158 11.288 1.00 87.56 90 LEU A N 1
ATOM 707 C CA . LEU A 1 90 ? 4.137 5.910 10.878 1.00 87.56 90 LEU A CA 1
ATOM 708 C C . LEU A 1 90 ? 3.391 5.274 9.700 1.00 87.56 90 LEU A C 1
ATOM 710 O O . LEU A 1 90 ? 4.011 4.880 8.715 1.00 87.56 90 LEU A O 1
ATOM 714 N N . GLU A 1 91 ? 2.064 5.213 9.754 1.00 85.62 91 GLU A N 1
ATOM 715 C CA . GLU A 1 91 ? 1.254 4.649 8.674 1.00 85.62 91 GLU A CA 1
ATOM 716 C C . GLU A 1 91 ? 1.386 5.417 7.361 1.00 85.62 91 GLU A C 1
ATOM 718 O O . GLU A 1 91 ? 1.425 4.796 6.293 1.00 85.62 91 GLU A O 1
ATOM 723 N N . LYS A 1 92 ? 1.502 6.749 7.419 1.00 88.00 92 LYS A N 1
ATOM 724 C CA . LYS A 1 92 ? 1.804 7.571 6.241 1.00 88.00 92 LYS A CA 1
ATOM 725 C C . LYS A 1 92 ? 3.163 7.212 5.655 1.00 88.00 92 LYS A C 1
ATOM 727 O O . LYS A 1 92 ? 3.264 7.023 4.447 1.00 88.00 92 LYS A O 1
ATOM 732 N N . VAL A 1 93 ? 4.192 7.063 6.489 1.00 91.00 93 VAL A N 1
ATOM 733 C CA . VAL A 1 93 ? 5.546 6.695 6.039 1.00 91.00 93 VAL A CA 1
ATOM 734 C C . VAL A 1 93 ? 5.569 5.300 5.412 1.00 91.00 93 VAL A C 1
ATOM 736 O O . VAL A 1 93 ? 6.134 5.125 4.332 1.00 91.00 93 VAL A O 1
ATOM 739 N N . VAL A 1 94 ? 4.920 4.315 6.038 1.00 90.69 94 VAL A N 1
ATOM 740 C CA . VAL A 1 94 ? 4.836 2.949 5.495 1.00 90.69 94 VAL A CA 1
ATOM 741 C C . VAL A 1 94 ? 4.072 2.956 4.172 1.00 90.69 94 VAL A C 1
ATOM 743 O O . VAL A 1 94 ? 4.552 2.419 3.177 1.00 90.69 94 VAL A O 1
ATOM 746 N N . SER A 1 95 ? 2.923 3.629 4.114 1.00 90.62 95 SER A N 1
ATOM 747 C CA . SER A 1 95 ? 2.154 3.739 2.870 1.00 90.62 95 SER A CA 1
ATOM 748 C C . SER A 1 95 ? 2.997 4.388 1.770 1.00 90.62 95 SER A C 1
ATOM 750 O O . SER A 1 95 ? 3.078 3.860 0.667 1.00 90.62 95 SER A O 1
ATOM 752 N N . PHE A 1 96 ? 3.697 5.482 2.079 1.00 94.75 96 PHE A N 1
ATOM 753 C CA . PHE A 1 96 ? 4.581 6.184 1.148 1.00 94.75 96 PHE A CA 1
ATOM 754 C C . PHE A 1 96 ? 5.653 5.267 0.563 1.00 94.75 96 PHE A C 1
ATOM 756 O O . PHE A 1 96 ? 5.817 5.218 -0.658 1.00 94.75 96 PHE A O 1
ATOM 763 N N . ALA A 1 97 ? 6.331 4.493 1.411 1.00 95.31 97 ALA A N 1
ATOM 764 C CA . ALA A 1 97 ? 7.307 3.510 0.960 1.00 95.31 97 ALA A CA 1
ATOM 765 C C . ALA A 1 97 ? 6.668 2.455 0.041 1.00 95.31 97 ALA A C 1
ATOM 767 O O . ALA A 1 97 ? 7.239 2.124 -0.999 1.00 95.31 97 ALA A O 1
ATOM 768 N N . GLY A 1 98 ? 5.463 1.983 0.376 1.00 95.94 98 GLY A N 1
ATOM 769 C CA . GLY A 1 98 ? 4.724 1.017 -0.435 1.00 95.94 98 GLY A CA 1
ATOM 770 C C . GLY A 1 98 ? 4.367 1.539 -1.830 1.00 95.94 98 GLY A C 1
ATOM 771 O O . GLY A 1 98 ? 4.587 0.850 -2.828 1.00 95.94 98 GLY A O 1
ATOM 772 N N . TYR A 1 99 ? 3.895 2.788 -1.931 1.00 96.44 99 TYR A N 1
ATOM 773 C CA . TYR A 1 99 ? 3.618 3.427 -3.226 1.00 96.44 99 TYR A CA 1
ATOM 774 C C . TYR A 1 99 ? 4.865 3.462 -4.111 1.00 96.44 99 TYR A C 1
ATOM 776 O O . TYR A 1 99 ? 4.793 3.120 -5.290 1.00 96.44 99 TYR A O 1
ATOM 784 N N . TRP A 1 100 ? 6.014 3.848 -3.551 1.00 97.56 100 TRP A N 1
ATOM 785 C CA . TRP A 1 100 ? 7.262 3.925 -4.306 1.00 97.56 100 TRP A CA 1
ATOM 786 C C . TRP A 1 100 ? 7.798 2.554 -4.716 1.00 97.56 100 TRP A C 1
ATOM 788 O O . TRP A 1 100 ? 8.238 2.404 -5.854 1.00 97.56 100 TRP A O 1
ATOM 798 N N . ARG A 1 101 ? 7.721 1.539 -3.848 1.00 97.38 101 ARG A N 1
ATOM 799 C CA . ARG A 1 101 ? 8.156 0.173 -4.188 1.00 97.38 101 ARG A CA 1
ATOM 800 C C . ARG A 1 101 ? 7.340 -0.409 -5.340 1.00 97.38 101 ARG A C 1
ATOM 802 O O . ARG A 1 101 ? 7.917 -0.868 -6.324 1.00 97.38 101 ARG A O 1
ATOM 809 N N . MET A 1 102 ? 6.014 -0.305 -5.268 1.00 97.69 102 MET A N 1
ATOM 810 C CA . MET A 1 102 ? 5.128 -0.734 -6.354 1.00 97.69 102 MET A CA 1
ATOM 811 C C . MET A 1 102 ? 5.338 0.085 -7.636 1.00 97.69 102 MET A C 1
ATOM 813 O O . MET A 1 102 ? 5.368 -0.479 -8.728 1.00 97.69 102 MET A O 1
ATOM 817 N N . HIS A 1 103 ? 5.536 1.403 -7.524 1.00 97.88 103 HIS A N 1
ATOM 818 C CA . HIS A 1 103 ? 5.831 2.263 -8.672 1.00 97.88 103 HIS A CA 1
ATOM 819 C C . HIS A 1 103 ? 7.096 1.828 -9.422 1.00 97.88 103 HIS A C 1
ATOM 821 O O . HIS A 1 103 ? 7.089 1.731 -10.648 1.00 97.88 103 HIS A O 1
ATOM 827 N N . VAL A 1 104 ? 8.181 1.574 -8.685 1.00 97.50 104 VAL A N 1
ATOM 828 C CA . VAL A 1 104 ? 9.457 1.120 -9.252 1.00 97.50 104 VAL A CA 1
ATOM 829 C C . VAL A 1 104 ? 9.276 -0.235 -9.932 1.00 97.50 104 VAL A C 1
ATOM 831 O O . VAL A 1 104 ? 9.695 -0.384 -11.075 1.00 97.50 104 VAL A O 1
ATOM 834 N N . TYR A 1 105 ? 8.588 -1.182 -9.289 1.00 97.56 105 TYR A N 1
ATOM 835 C CA . TYR A 1 105 ? 8.288 -2.483 -9.890 1.00 97.56 105 TYR A CA 1
ATOM 836 C C . TYR A 1 105 ? 7.567 -2.343 -11.239 1.00 97.56 105 TYR A C 1
ATOM 838 O O . TYR A 1 105 ? 8.075 -2.810 -12.252 1.00 97.56 105 TYR A O 1
ATOM 846 N N . PHE A 1 106 ? 6.445 -1.617 -11.299 1.00 97.38 106 PHE A N 1
ATOM 847 C CA . PHE A 1 106 ? 5.684 -1.461 -12.548 1.00 97.38 106 PHE A CA 1
ATOM 848 C C . PHE A 1 106 ? 6.396 -0.648 -13.636 1.00 97.38 106 PHE A C 1
ATOM 850 O O . PHE A 1 106 ? 5.972 -0.687 -14.788 1.00 97.38 106 PHE A O 1
ATOM 857 N N . LYS A 1 107 ? 7.445 0.108 -13.299 1.00 95.50 107 LYS A N 1
ATOM 858 C CA . LYS A 1 107 ? 8.298 0.771 -14.294 1.00 95.50 107 LYS A CA 1
ATOM 859 C C . LYS A 1 107 ? 9.307 -0.170 -14.951 1.00 95.50 107 LYS A C 1
ATOM 861 O O . LYS A 1 107 ? 9.821 0.178 -16.012 1.00 95.50 107 LYS A O 1
ATOM 866 N N . HIS A 1 108 ? 9.627 -1.292 -14.310 1.00 89.88 108 HIS A N 1
ATOM 867 C CA . HIS A 1 108 ? 10.709 -2.188 -14.719 1.00 89.88 108 HIS A CA 1
ATOM 868 C C . HIS A 1 108 ? 10.261 -3.624 -15.039 1.00 89.88 108 HIS A C 1
ATOM 870 O O . HIS A 1 108 ? 11.070 -4.373 -15.582 1.00 89.88 108 HIS A O 1
ATOM 876 N N . ALA A 1 109 ? 9.020 -3.994 -14.713 1.00 82.06 109 ALA A N 1
ATOM 877 C CA . ALA A 1 109 ? 8.378 -5.265 -15.061 1.00 82.06 109 ALA A CA 1
ATOM 878 C C . ALA A 1 109 ? 7.630 -5.172 -16.399 1.00 82.06 109 ALA A C 1
ATOM 880 O O . ALA A 1 109 ? 7.724 -6.137 -17.188 1.00 82.06 109 ALA A O 1
#